Protein AF-A0A6C2UAL3-F1 (afdb_monomer_lite)

Structure (mmCIF, N/CA/C/O backbone):
data_AF-A0A6C2UAL3-F1
#
_entry.id   AF-A0A6C2UAL3-F1
#
loop_
_atom_site.group_PDB
_atom_site.id
_atom_site.type_symbol
_atom_site.label_atom_id
_atom_site.label_alt_id
_atom_site.label_comp_id
_atom_site.label_asym_id
_atom_site.label_entity_id
_atom_site.label_seq_id
_atom_site.pdbx_PDB_ins_code
_atom_site.Cartn_x
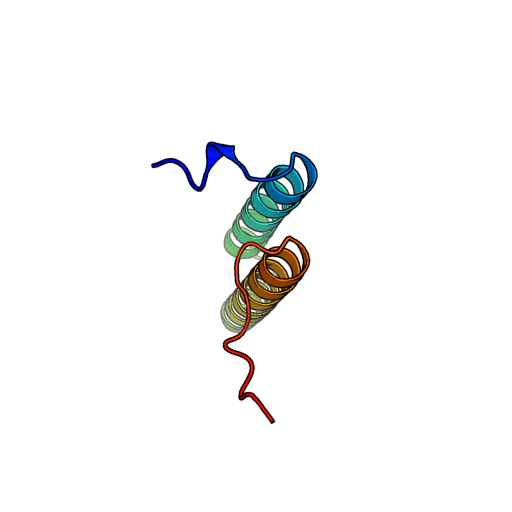_atom_site.Cartn_y
_atom_site.Cartn_z
_atom_site.occupancy
_atom_site.B_iso_or_equiv
_atom_site.auth_seq_id
_atom_site.auth_comp_id
_atom_site.auth_asym_id
_atom_site.auth_atom_id
_atom_site.pdbx_PDB_model_num
ATOM 1 N N . MET A 1 1 ? 20.041 -6.025 -4.703 1.00 44.75 1 MET A N 1
ATOM 2 C CA . MET A 1 1 ? 19.556 -4.630 -4.567 1.00 44.75 1 MET A CA 1
ATOM 3 C C . MET A 1 1 ? 19.247 -3.990 -5.930 1.00 44.75 1 MET A C 1
ATOM 5 O O . MET A 1 1 ? 19.146 -2.777 -6.009 1.00 44.75 1 MET A O 1
ATOM 9 N N . GLU A 1 2 ? 19.018 -4.779 -6.988 1.00 46.53 2 GLU A N 1
ATOM 10 C CA . GLU A 1 2 ? 18.802 -4.259 -8.354 1.00 46.53 2 GLU A CA 1
ATOM 11 C C . GLU A 1 2 ? 17.311 -4.094 -8.710 1.00 46.53 2 GLU A C 1
ATOM 13 O O . GLU A 1 2 ? 16.958 -3.220 -9.494 1.00 46.53 2 GLU A O 1
ATOM 18 N N . ALA A 1 3 ? 16.414 -4.845 -8.057 1.00 55.28 3 ALA A N 1
ATOM 19 C CA . ALA A 1 3 ? 14.970 -4.822 -8.330 1.00 55.28 3 ALA A CA 1
ATOM 20 C C . ALA A 1 3 ? 14.251 -3.523 -7.905 1.00 55.28 3 ALA A C 1
ATOM 22 O O . ALA A 1 3 ? 13.168 -3.226 -8.399 1.00 55.28 3 ALA A O 1
ATOM 23 N N . LEU A 1 4 ? 14.837 -2.731 -6.996 1.00 52.34 4 LEU A N 1
ATOM 24 C CA . LEU A 1 4 ? 14.254 -1.455 -6.553 1.00 52.34 4 LEU A CA 1
ATOM 25 C C . LEU A 1 4 ? 14.539 -0.301 -7.530 1.00 52.34 4 LEU A C 1
ATOM 27 O O . LEU A 1 4 ? 13.785 0.669 -7.564 1.00 52.34 4 LEU A O 1
ATOM 31 N N . GLN A 1 5 ? 15.606 -0.399 -8.331 1.00 53.47 5 GLN A N 1
ATOM 32 C CA . GLN A 1 5 ? 15.997 0.643 -9.290 1.00 53.47 5 GLN A CA 1
ATOM 33 C C . GLN A 1 5 ? 15.319 0.495 -10.657 1.00 53.47 5 GLN A C 1
ATOM 35 O O . GLN A 1 5 ? 15.285 1.453 -11.422 1.00 53.47 5 GLN A O 1
ATOM 40 N N . THR A 1 6 ? 14.744 -0.672 -10.957 1.00 61.06 6 THR A N 1
ATOM 41 C CA . THR A 1 6 ? 14.002 -0.930 -12.205 1.00 61.06 6 THR A CA 1
ATOM 42 C C . THR A 1 6 ? 12.513 -0.600 -12.108 1.00 61.06 6 THR A C 1
ATOM 44 O O . THR A 1 6 ? 11.789 -0.726 -13.094 1.00 61.06 6 THR A O 1
ATOM 47 N N . LEU A 1 7 ? 12.033 -0.176 -10.935 1.00 66.69 7 LEU A N 1
ATOM 48 C CA . LEU A 1 7 ? 10.634 0.195 -10.754 1.00 66.69 7 LEU A CA 1
ATOM 49 C C . LEU A 1 7 ? 10.311 1.446 -11.571 1.00 66.69 7 LEU A C 1
ATOM 51 O O . LEU A 1 7 ? 10.975 2.475 -11.439 1.00 66.69 7 LEU A O 1
ATOM 55 N N . SER A 1 8 ? 9.256 1.371 -12.386 1.00 75.62 8 SER A N 1
ATOM 56 C CA . SER A 1 8 ? 8.806 2.525 -13.164 1.00 75.62 8 SER A CA 1
ATOM 57 C C . SER A 1 8 ? 8.448 3.700 -12.236 1.00 75.62 8 SER A C 1
ATOM 59 O O . SER A 1 8 ? 7.965 3.474 -11.118 1.00 75.62 8 SER A O 1
ATOM 61 N N . PRO A 1 9 ? 8.607 4.961 -12.684 1.00 80.88 9 PRO A N 1
ATOM 62 C CA . PRO A 1 9 ? 8.226 6.135 -11.893 1.00 80.88 9 PRO A CA 1
ATOM 63 C C . PRO A 1 9 ? 6.780 6.074 -11.376 1.00 80.88 9 PRO A C 1
ATOM 65 O O . PRO A 1 9 ? 6.489 6.504 -10.262 1.00 80.88 9 PRO A O 1
ATOM 68 N N . MET A 1 10 ? 5.876 5.469 -12.152 1.00 78.38 10 MET A N 1
ATOM 69 C CA . MET A 1 10 ? 4.478 5.270 -11.769 1.00 78.38 10 MET A CA 1
ATOM 70 C C . MET A 1 10 ? 4.323 4.309 -10.580 1.00 78.38 10 MET A C 1
ATOM 72 O O . MET A 1 10 ? 3.532 4.574 -9.679 1.00 78.38 10 MET A O 1
ATOM 76 N N . THR A 1 11 ? 5.117 3.236 -10.528 1.00 80.38 11 THR A N 1
ATOM 77 C CA . THR A 1 11 ? 5.105 2.275 -9.409 1.00 80.38 11 THR A CA 1
ATOM 78 C C . THR A 1 11 ? 5.563 2.934 -8.108 1.00 80.38 11 THR A C 1
ATOM 80 O O . THR A 1 11 ? 4.962 2.724 -7.054 1.00 80.38 11 THR A O 1
ATOM 83 N N . TRP A 1 12 ? 6.583 3.791 -8.183 1.00 82.25 12 TRP A N 1
ATOM 84 C CA . TRP A 1 12 ? 7.054 4.574 -7.040 1.00 82.25 12 TRP A CA 1
ATOM 85 C C . TRP A 1 12 ? 5.987 5.525 -6.500 1.00 82.25 12 TRP A C 1
ATOM 87 O O . TRP A 1 12 ? 5.790 5.597 -5.287 1.00 82.25 12 TRP A O 1
ATOM 97 N N . ILE A 1 13 ? 5.258 6.210 -7.385 1.00 84.69 13 ILE A N 1
ATOM 98 C CA . ILE A 1 13 ? 4.150 7.089 -6.990 1.00 84.69 13 ILE A CA 1
ATOM 99 C C . ILE A 1 13 ? 3.063 6.286 -6.266 1.00 84.69 13 ILE A C 1
ATOM 101 O O . ILE A 1 13 ? 2.618 6.697 -5.196 1.00 84.69 13 ILE A O 1
ATOM 105 N N . ILE A 1 14 ? 2.677 5.122 -6.799 1.00 84.69 14 ILE A N 1
ATOM 106 C CA . ILE A 1 14 ? 1.664 4.254 -6.179 1.00 84.69 14 ILE A CA 1
ATOM 107 C C . ILE A 1 14 ? 2.111 3.809 -4.780 1.00 84.69 14 ILE A C 1
ATOM 109 O O . ILE A 1 14 ? 1.320 3.882 -3.840 1.00 84.69 14 ILE A O 1
ATOM 113 N N . LEU A 1 15 ? 3.375 3.408 -4.613 1.00 83.94 15 LEU A N 1
ATOM 114 C CA . LEU A 1 15 ? 3.928 3.017 -3.312 1.00 83.94 15 LEU A CA 1
ATOM 115 C C . LEU A 1 15 ? 3.911 4.172 -2.302 1.00 83.94 15 LEU A C 1
ATOM 117 O O . LEU A 1 15 ? 3.455 3.993 -1.173 1.00 83.94 15 LEU A O 1
ATOM 121 N N . ILE A 1 16 ? 4.358 5.364 -2.705 1.00 87.19 16 ILE A N 1
ATOM 122 C CA . ILE A 1 16 ? 4.377 6.551 -1.836 1.00 87.19 16 ILE A CA 1
ATOM 123 C C . ILE A 1 16 ? 2.953 6.933 -1.413 1.00 87.19 16 ILE A C 1
ATOM 125 O O . ILE A 1 16 ? 2.698 7.159 -0.228 1.00 87.19 16 ILE A O 1
ATOM 129 N N . VAL A 1 17 ? 2.009 6.957 -2.358 1.00 86.94 17 VAL A N 1
ATOM 130 C CA . VAL A 1 17 ? 0.597 7.258 -2.079 1.00 86.94 17 VAL A CA 1
ATOM 131 C C . VAL A 1 17 ? -0.011 6.204 -1.154 1.00 86.94 17 VAL A C 1
ATOM 133 O O . VAL A 1 17 ? -0.706 6.554 -0.199 1.00 86.94 17 VAL A O 1
ATOM 136 N N . ALA A 1 18 ? 0.287 4.921 -1.371 1.00 84.06 18 ALA A N 1
ATOM 137 C CA . ALA A 1 18 ? -0.222 3.846 -0.529 1.00 84.06 18 ALA A CA 1
ATOM 138 C C . ALA A 1 18 ? 0.261 3.955 0.926 1.00 84.06 18 ALA A C 1
ATOM 140 O O . ALA A 1 18 ? -0.526 3.763 1.860 1.00 84.06 18 ALA A O 1
ATOM 141 N N . ILE A 1 19 ? 1.529 4.322 1.128 1.00 86.94 19 ILE A N 1
ATOM 142 C CA . ILE A 1 19 ? 2.096 4.580 2.457 1.00 86.94 19 ILE A CA 1
ATOM 143 C C . ILE A 1 19 ? 1.417 5.795 3.100 1.00 86.94 19 ILE A C 1
ATOM 145 O O . ILE A 1 19 ? 0.990 5.715 4.253 1.00 86.94 19 ILE A O 1
ATOM 149 N N . ALA A 1 20 ? 1.251 6.894 2.359 1.00 88.12 20 ALA A N 1
ATOM 150 C CA . ALA A 1 20 ? 0.611 8.106 2.868 1.00 88.12 20 ALA A CA 1
ATOM 151 C C . ALA A 1 20 ? -0.837 7.852 3.328 1.00 88.12 20 ALA A C 1
ATOM 153 O O . ALA A 1 20 ? -1.215 8.260 4.428 1.00 88.12 20 ALA A O 1
ATOM 154 N N . ILE A 1 21 ? -1.628 7.117 2.536 1.00 86.19 21 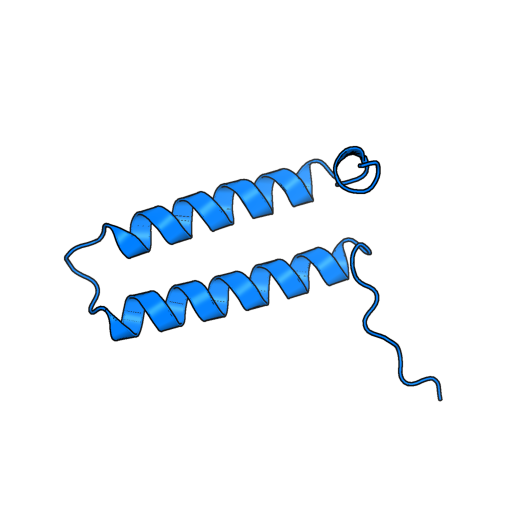ILE A N 1
ATOM 155 C CA . ILE A 1 21 ? -3.005 6.730 2.888 1.00 86.19 21 ILE A CA 1
ATOM 156 C C . ILE A 1 21 ? -3.012 5.835 4.131 1.00 86.19 21 ILE A C 1
ATOM 158 O O . ILE A 1 21 ? -3.804 6.058 5.047 1.00 86.19 21 ILE A O 1
ATOM 162 N N . SER A 1 22 ? -2.109 4.854 4.203 1.00 83.25 22 SER A N 1
ATOM 163 C CA . SER A 1 22 ? -2.021 3.938 5.346 1.00 83.25 22 SER A CA 1
ATOM 164 C C . SER A 1 22 ? -1.716 4.681 6.651 1.00 83.25 22 SER A C 1
ATOM 166 O O . SER A 1 22 ? -2.363 4.435 7.670 1.00 83.25 22 SER A O 1
ATOM 168 N N . ILE A 1 23 ? -0.792 5.647 6.619 1.00 86.69 23 ILE A N 1
ATOM 169 C CA . ILE A 1 23 ? -0.476 6.509 7.766 1.00 86.69 23 ILE A CA 1
ATOM 170 C C . ILE A 1 23 ? -1.689 7.374 8.128 1.00 86.69 23 ILE A C 1
ATOM 172 O O . ILE A 1 23 ? -2.109 7.385 9.285 1.00 86.69 23 ILE A O 1
ATOM 176 N N . ALA A 1 24 ? -2.312 8.045 7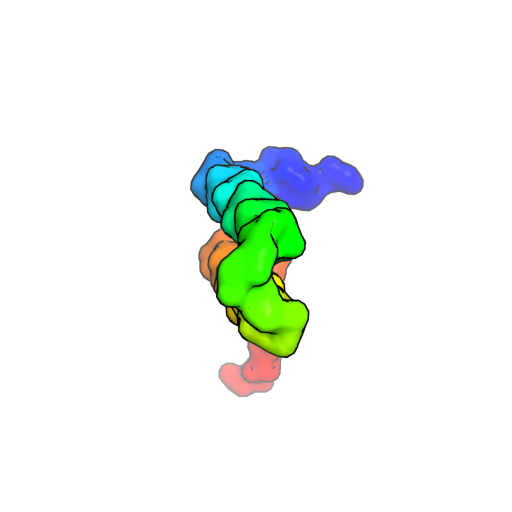.156 1.00 83.88 24 ALA A N 1
ATOM 177 C CA . ALA A 1 24 ? -3.486 8.880 7.405 1.00 83.88 24 ALA A CA 1
ATOM 178 C C . ALA A 1 24 ? -4.621 8.093 8.087 1.00 83.88 24 ALA A C 1
ATOM 180 O O . ALA A 1 24 ? -5.234 8.574 9.041 1.00 83.88 24 ALA A O 1
ATOM 181 N N . VAL A 1 25 ? -4.858 6.851 7.659 1.00 82.69 25 VAL A N 1
ATOM 182 C CA . VAL A 1 25 ? -5.864 5.953 8.244 1.00 82.69 25 VAL A CA 1
ATOM 183 C C . VAL A 1 25 ? -5.483 5.521 9.662 1.00 82.69 25 VAL A C 1
ATOM 185 O O . VAL A 1 25 ? -6.342 5.516 10.546 1.00 82.69 25 VAL A O 1
ATOM 188 N N . LEU A 1 26 ? -4.209 5.205 9.918 1.00 80.69 26 LEU A N 1
ATOM 189 C CA . LEU A 1 26 ? -3.725 4.828 11.251 1.00 80.69 26 LEU A CA 1
ATOM 190 C C . LEU A 1 26 ? -3.892 5.954 12.276 1.00 80.69 26 LEU A C 1
ATOM 192 O O . LEU A 1 26 ? -4.320 5.690 13.403 1.00 80.69 26 LEU A O 1
ATOM 196 N N . PHE A 1 27 ? -3.637 7.201 11.884 1.00 80.62 27 PHE A N 1
ATOM 197 C CA . PHE A 1 27 ? -3.731 8.361 1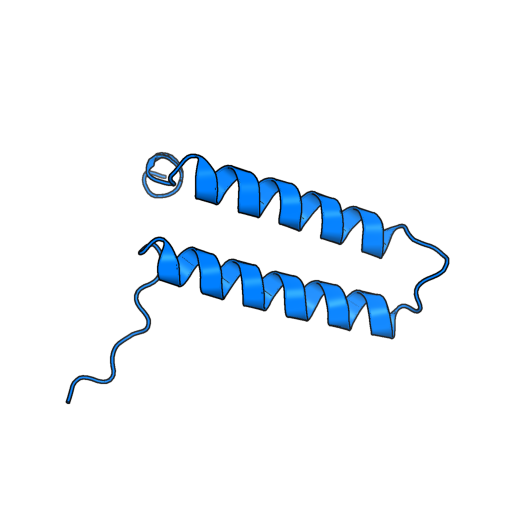2.776 1.00 80.62 27 PHE A CA 1
ATOM 198 C C . PHE A 1 27 ? -5.127 8.990 12.845 1.00 80.62 27 PHE A C 1
ATOM 200 O O . PHE A 1 27 ? -5.405 9.767 13.761 1.00 80.62 27 PHE A O 1
ATOM 207 N N . ASN A 1 28 ? -6.046 8.620 11.950 1.00 79.56 28 ASN A N 1
ATOM 208 C CA . ASN A 1 28 ? -7.411 9.123 12.006 1.00 79.56 28 ASN A CA 1
ATOM 209 C C . ASN A 1 28 ? -8.153 8.559 13.232 1.00 79.56 28 ASN A C 1
ATOM 211 O O . ASN A 1 28 ? -8.400 7.354 13.342 1.00 79.56 28 ASN A O 1
ATOM 215 N N . LYS A 1 29 ? -8.518 9.440 14.169 1.00 73.31 29 LYS A N 1
ATOM 216 C CA . LYS A 1 29 ? -9.277 9.084 15.380 1.00 73.31 29 LYS A CA 1
ATOM 217 C C . LYS A 1 29 ? -10.750 8.764 15.095 1.00 73.31 29 LYS A C 1
ATOM 219 O O . LYS A 1 29 ? -11.384 8.124 15.924 1.00 73.31 29 LYS A O 1
ATOM 224 N N . ALA A 1 30 ? -11.280 9.164 13.937 1.00 74.38 30 ALA A N 1
ATOM 225 C CA . ALA A 1 30 ? -12.665 8.894 13.547 1.00 74.38 30 ALA A CA 1
ATOM 226 C C . ALA A 1 30 ? -12.895 7.438 13.103 1.00 74.38 30 ALA A C 1
ATOM 228 O O . ALA A 1 30 ? -14.021 6.947 13.120 1.00 74.38 30 ALA A O 1
ATOM 229 N N . ILE A 1 31 ? -11.833 6.733 12.705 1.00 76.00 31 ILE A N 1
ATOM 230 C CA . ILE A 1 31 ? -11.920 5.385 12.140 1.00 76.00 31 ILE A CA 1
ATOM 231 C C . ILE A 1 31 ? -11.708 4.357 13.259 1.00 76.00 31 ILE A C 1
ATOM 233 O O . ILE A 1 31 ? -10.696 4.383 13.960 1.00 76.00 31 ILE A O 1
ATOM 237 N N . LYS A 1 32 ? -12.648 3.420 13.430 1.00 81.62 32 LYS A N 1
ATOM 238 C CA . LYS A 1 32 ? -12.499 2.307 14.386 1.00 81.62 32 LYS A CA 1
ATOM 239 C C . LYS A 1 32 ? -11.329 1.408 13.975 1.00 81.62 32 LYS A C 1
ATOM 241 O O . LYS A 1 32 ? -11.106 1.199 12.786 1.00 81.62 32 LYS A O 1
ATOM 246 N N . ALA A 1 33 ? -10.615 0.827 14.942 1.00 78.56 33 ALA A N 1
ATOM 247 C CA . ALA A 1 33 ? -9.431 -0.006 14.683 1.00 78.56 33 ALA A CA 1
ATOM 248 C C . ALA A 1 33 ? -9.688 -1.129 13.658 1.00 78.56 33 ALA A C 1
ATOM 250 O O . ALA A 1 33 ? -8.884 -1.341 12.754 1.00 78.56 33 ALA A O 1
ATOM 251 N N . THR A 1 34 ? -10.856 -1.771 13.729 1.00 77.19 34 THR A N 1
ATOM 252 C CA . THR A 1 34 ? -11.301 -2.803 12.781 1.00 77.19 34 THR A CA 1
ATOM 253 C C . THR A 1 34 ? -11.367 -2.289 11.341 1.00 77.19 34 THR A C 1
ATOM 255 O O . THR A 1 34 ? -10.984 -2.981 10.404 1.00 77.19 34 THR A O 1
ATOM 258 N N . MET A 1 35 ? -11.812 -1.045 11.163 1.00 81.19 35 MET A N 1
ATOM 259 C CA . MET A 1 35 ? -11.947 -0.412 9.854 1.00 81.19 35 MET A CA 1
ATOM 260 C C . MET A 1 35 ? -10.580 0.045 9.315 1.00 81.19 35 MET A C 1
ATOM 262 O O . MET A 1 35 ? -10.342 -0.038 8.116 1.00 81.19 35 MET A O 1
ATOM 266 N N . LYS A 1 36 ? -9.638 0.424 10.195 1.00 80.25 36 LYS A N 1
ATOM 267 C CA . LYS A 1 36 ? -8.238 0.698 9.816 1.00 80.25 36 LYS A CA 1
ATOM 268 C C . LYS A 1 36 ? -7.558 -0.544 9.246 1.00 80.25 36 LYS A C 1
ATOM 270 O O . LYS A 1 36 ? -6.939 -0.471 8.191 1.00 80.25 36 LYS A O 1
ATOM 275 N N . LEU A 1 37 ? -7.715 -1.681 9.925 1.00 80.31 37 LEU A N 1
ATOM 276 C CA . LEU A 1 37 ? -7.182 -2.975 9.490 1.00 80.31 37 LEU A CA 1
ATOM 277 C C . LEU A 1 37 ? -7.732 -3.385 8.120 1.00 80.31 37 LEU A C 1
ATOM 279 O O . LEU A 1 37 ? -6.958 -3.779 7.253 1.00 80.31 37 LEU A O 1
ATOM 283 N N . ALA A 1 38 ? -9.041 -3.227 7.900 1.00 81.50 38 ALA A N 1
ATOM 284 C CA . ALA A 1 38 ? -9.664 -3.512 6.609 1.00 81.50 38 ALA A CA 1
ATOM 285 C C . 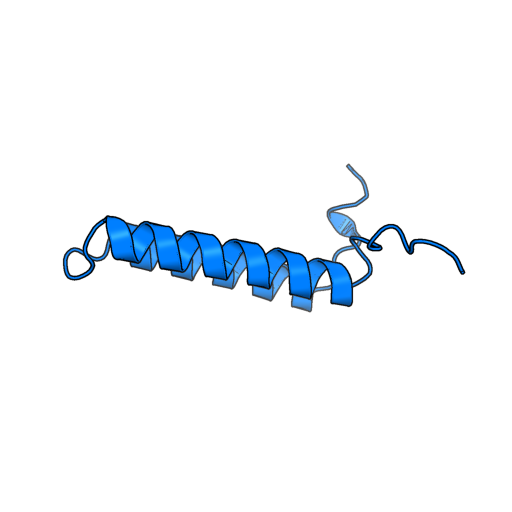ALA A 1 38 ? -9.100 -2.628 5.484 1.00 81.50 38 ALA A C 1
ATOM 287 O O . ALA A 1 38 ? -8.771 -3.132 4.414 1.00 81.50 38 ALA A O 1
ATOM 288 N N . VAL A 1 39 ? -8.923 -1.327 5.732 1.00 84.88 39 VAL A N 1
ATOM 289 C CA . VAL A 1 39 ? -8.348 -0.412 4.735 1.00 84.88 39 VAL A CA 1
ATOM 290 C C . VAL A 1 39 ? -6.891 -0.759 4.432 1.00 84.88 39 VAL A C 1
ATOM 292 O O . VAL A 1 39 ? -6.524 -0.814 3.264 1.00 84.88 39 VAL A O 1
ATOM 295 N N . ILE A 1 40 ? -6.073 -1.056 5.444 1.00 84.81 40 ILE A N 1
ATOM 296 C CA . ILE A 1 40 ? -4.678 -1.475 5.234 1.00 84.81 40 ILE A CA 1
ATOM 297 C C . ILE A 1 40 ? -4.618 -2.781 4.431 1.00 84.81 40 ILE A C 1
ATOM 299 O O . ILE A 1 40 ? -3.814 -2.889 3.508 1.00 84.81 40 ILE A O 1
ATOM 303 N N . ALA A 1 41 ? -5.489 -3.749 4.728 1.00 85.25 41 ALA A N 1
ATOM 304 C CA . ALA A 1 41 ? -5.560 -5.008 3.989 1.00 85.25 41 ALA A CA 1
ATOM 305 C C . ALA A 1 41 ? -5.939 -4.791 2.513 1.00 85.25 41 ALA A C 1
ATOM 307 O O . ALA A 1 41 ? -5.282 -5.329 1.623 1.00 85.25 41 ALA A O 1
ATOM 308 N N . VAL A 1 42 ? -6.949 -3.959 2.240 1.00 88.38 42 VAL A N 1
ATOM 309 C CA . VAL A 1 42 ? -7.349 -3.604 0.868 1.00 88.38 42 VAL A CA 1
ATOM 310 C C . VAL A 1 42 ? -6.230 -2.850 0.145 1.00 88.38 42 VAL A C 1
ATOM 312 O O . VAL A 1 42 ? -5.937 -3.153 -1.009 1.00 88.38 42 VAL A O 1
ATOM 315 N N . MET A 1 43 ? -5.556 -1.918 0.822 1.00 85.31 43 MET A N 1
ATOM 316 C CA . MET A 1 43 ? -4.415 -1.192 0.260 1.00 85.31 43 MET A CA 1
ATOM 317 C C . MET A 1 43 ? -3.257 -2.127 -0.091 1.00 85.31 43 MET A C 1
ATOM 319 O O . MET A 1 43 ? -2.685 -1.996 -1.169 1.00 85.31 43 MET A O 1
ATOM 323 N N . ALA A 1 44 ? -2.940 -3.101 0.764 1.00 83.19 44 ALA A N 1
ATOM 324 C CA . ALA A 1 44 ? -1.911 -4.097 0.479 1.00 83.19 44 ALA A CA 1
ATOM 325 C C . ALA A 1 44 ? -2.271 -4.959 -0.744 1.00 83.19 44 ALA A C 1
ATOM 327 O O . ALA A 1 44 ? -1.426 -5.162 -1.615 1.00 83.19 44 ALA A O 1
ATOM 328 N N . LEU A 1 45 ? -3.528 -5.405 -0.855 1.00 86.06 45 LEU A N 1
ATOM 329 C CA . LEU A 1 45 ? -4.014 -6.150 -2.023 1.00 86.06 45 LEU A CA 1
ATOM 330 C C . LEU A 1 45 ? -3.921 -5.328 -3.312 1.00 86.06 45 LEU A C 1
ATOM 332 O O . LEU A 1 45 ? -3.471 -5.841 -4.333 1.00 86.06 45 LEU A O 1
ATOM 336 N N . LEU A 1 46 ? -4.297 -4.048 -3.261 1.00 84.62 46 LEU A N 1
ATOM 337 C CA . LEU A 1 46 ? -4.186 -3.147 -4.407 1.00 84.62 46 LEU A CA 1
ATOM 338 C C . LEU A 1 46 ? -2.730 -2.936 -4.815 1.00 84.62 46 LEU A C 1
ATOM 340 O O . LEU A 1 46 ? -2.418 -3.022 -5.998 1.00 84.62 46 LEU A O 1
ATOM 344 N N . VAL A 1 47 ? -1.829 -2.713 -3.856 1.00 84.50 47 VAL A N 1
ATOM 345 C CA . VAL A 1 47 ? -0.392 -2.601 -4.134 1.00 84.50 47 VAL A CA 1
ATOM 346 C C . VAL A 1 47 ? 0.116 -3.870 -4.817 1.00 84.50 47 VAL A C 1
ATOM 348 O O . VAL A 1 47 ? 0.762 -3.767 -5.852 1.00 84.50 47 VAL A O 1
ATOM 351 N N . ILE A 1 48 ? -0.224 -5.060 -4.313 1.00 84.38 48 ILE A N 1
ATOM 352 C CA . ILE A 1 48 ? 0.164 -6.333 -4.943 1.00 84.38 48 ILE A CA 1
ATOM 353 C C . ILE A 1 48 ? -0.379 -6.428 -6.374 1.00 84.38 48 ILE A C 1
ATOM 355 O O . ILE A 1 48 ? 0.374 -6.760 -7.286 1.00 84.38 48 ILE A O 1
ATOM 359 N N . TYR A 1 49 ? -1.652 -6.096 -6.591 1.00 82.06 49 TYR A N 1
ATOM 360 C CA . TYR A 1 49 ? -2.272 -6.101 -7.916 1.00 82.06 49 TYR A CA 1
ATOM 361 C C . TYR A 1 49 ? -1.565 -5.151 -8.897 1.00 82.06 49 TYR A C 1
ATOM 363 O O . TYR A 1 49 ? -1.264 -5.534 -10.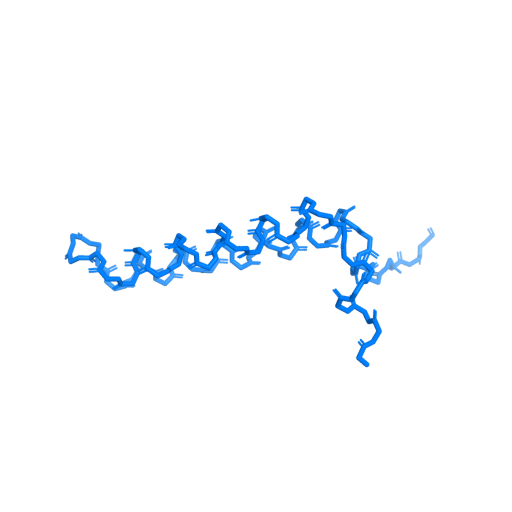028 1.00 82.06 49 TYR A O 1
ATOM 371 N N . PHE A 1 50 ? -1.225 -3.934 -8.465 1.00 79.00 50 PHE A N 1
ATOM 372 C CA . PHE A 1 50 ? -0.477 -2.986 -9.295 1.00 79.00 50 PHE A CA 1
ATOM 373 C C . PHE A 1 50 ? 0.963 -3.437 -9.547 1.00 79.00 50 PHE A C 1
ATOM 375 O O . PHE A 1 50 ? 1.467 -3.260 -10.652 1.00 79.00 50 PHE A O 1
ATOM 382 N N . LEU A 1 51 ? 1.620 -4.057 -8.564 1.00 78.81 51 LEU A N 1
ATOM 383 C CA . LEU A 1 51 ? 2.958 -4.622 -8.742 1.00 78.81 51 LEU A CA 1
ATOM 384 C C . LEU A 1 51 ? 2.949 -5.815 -9.716 1.00 78.81 51 LEU A C 1
ATOM 386 O O . LEU A 1 51 ? 3.895 -5.973 -10.487 1.00 78.81 51 LEU A O 1
ATOM 390 N N . GLN A 1 52 ? 1.876 -6.615 -9.738 1.00 78.12 52 GLN A N 1
ATOM 391 C CA . GLN A 1 52 ? 1.662 -7.651 -10.754 1.00 78.12 52 GLN A CA 1
ATOM 392 C C . GLN A 1 52 ? 1.464 -7.043 -12.148 1.00 78.12 52 GLN A C 1
ATOM 394 O O . GLN A 1 52 ? 2.123 -7.471 -13.093 1.00 78.12 52 GLN A O 1
ATOM 399 N N . GLN A 1 53 ? 0.625 -6.007 -12.284 1.00 73.25 53 GLN A N 1
ATOM 400 C CA . GLN A 1 53 ? 0.458 -5.296 -13.561 1.00 73.25 53 GLN A CA 1
ATOM 401 C C . GLN A 1 53 ? 1.758 -4.648 -14.053 1.00 73.25 53 GLN A C 1
ATOM 403 O O . GLN A 1 53 ? 2.021 -4.621 -15.251 1.00 73.25 53 GLN A O 1
ATOM 408 N N . ALA A 1 54 ? 2.587 -4.153 -13.134 1.00 69.94 54 ALA A N 1
ATOM 409 C CA . ALA A 1 54 ? 3.899 -3.597 -13.443 1.00 69.94 54 ALA A CA 1
ATOM 410 C C . ALA A 1 54 ? 4.938 -4.667 -13.842 1.00 69.94 54 ALA A C 1
ATOM 412 O O . ALA A 1 54 ? 6.078 -4.318 -14.141 1.00 69.94 54 ALA A O 1
ATOM 413 N N . GLY A 1 55 ? 4.574 -5.956 -13.843 1.00 69.12 55 GLY A N 1
ATOM 414 C CA . GLY A 1 55 ? 5.450 -7.064 -14.233 1.00 69.12 55 GLY A CA 1
ATOM 415 C C . GLY A 1 55 ? 6.492 -7.449 -13.180 1.00 69.12 55 GLY A C 1
ATOM 416 O O . GLY A 1 55 ? 7.392 -8.229 -13.475 1.00 69.12 55 GLY A O 1
ATOM 417 N N . LEU A 1 56 ? 6.380 -6.923 -11.957 1.00 68.06 56 LEU A N 1
ATOM 418 C CA . LEU A 1 56 ? 7.346 -7.143 -10.869 1.00 68.06 56 LEU A CA 1
ATOM 419 C C . LEU A 1 56 ? 7.076 -8.431 -10.098 1.00 68.06 56 LEU A C 1
ATOM 421 O O . LEU A 1 56 ? 7.977 -8.998 -9.488 1.00 68.06 56 LEU A O 1
ATOM 425 N N . PHE A 1 57 ? 5.831 -8.895 -10.150 1.00 64.25 57 PHE A N 1
ATOM 426 C CA . PHE A 1 57 ? 5.424 -10.212 -9.698 1.00 64.25 57 PHE A CA 1
ATOM 427 C C . PHE A 1 57 ? 4.659 -10.867 -10.838 1.00 64.25 57 PHE A C 1
ATOM 429 O O . PHE A 1 57 ? 3.531 -10.481 -11.134 1.00 64.25 57 PHE A O 1
ATOM 436 N N . GLN A 1 58 ? 5.253 -11.868 -11.480 1.00 60.81 58 GLN A N 1
ATOM 437 C CA . GLN A 1 58 ? 4.452 -12.793 -12.267 1.00 60.81 58 GLN A CA 1
ATOM 438 C C . GLN A 1 58 ? 3.706 -13.684 -11.273 1.00 60.81 58 GLN A C 1
ATOM 440 O O . GLN A 1 58 ? 4.360 -14.341 -10.456 1.00 60.81 58 GLN A O 1
ATOM 445 N N . PRO A 1 59 ? 2.358 -13.712 -11.278 1.00 61.31 59 PRO A N 1
ATOM 446 C CA . PRO A 1 59 ? 1.677 -14.834 -10.656 1.00 61.31 59 PRO A CA 1
ATOM 447 C C . PRO A 1 59 ? 2.258 -16.084 -11.314 1.00 61.31 59 PRO A C 1
ATOM 449 O O . PRO A 1 59 ? 2.382 -16.107 -12.539 1.00 61.31 59 PRO A O 1
ATOM 452 N N . ALA A 1 60 ? 2.683 -17.072 -10.521 1.00 55.53 60 ALA A N 1
ATOM 453 C CA . ALA A 1 60 ? 3.058 -18.369 -11.060 1.00 55.53 60 ALA A CA 1
ATOM 454 C C . ALA A 1 60 ? 1.845 -18.859 -11.848 1.00 55.53 60 ALA A C 1
ATOM 456 O O . ALA A 1 60 ? 0.844 -19.282 -11.270 1.00 55.53 60 ALA A O 1
ATOM 457 N N . THR A 1 61 ? 1.888 -18.680 -13.163 1.00 57.31 61 THR A N 1
ATOM 458 C CA . THR A 1 61 ? 0.891 -19.214 -14.059 1.00 57.31 61 THR A CA 1
ATOM 459 C C . THR A 1 61 ? 0.948 -20.708 -13.810 1.00 57.31 61 THR A C 1
ATOM 461 O O . THR A 1 61 ? 1.967 -21.360 -14.034 1.00 57.31 61 THR A O 1
ATOM 464 N N . THR A 1 62 ? -0.126 -21.259 -13.251 1.00 55.22 62 THR A N 1
ATOM 465 C CA . THR A 1 62 ? -0.424 -22.670 -13.437 1.00 55.22 62 THR A CA 1
ATOM 466 C C . THR A 1 62 ? -0.526 -22.833 -14.946 1.00 55.22 62 THR A C 1
ATOM 468 O O . THR A 1 62 ? -1.521 -22.438 -15.547 1.00 55.22 62 THR A O 1
ATOM 471 N N . GLY A 1 63 ? 0.583 -23.245 -15.559 1.00 47.00 63 GLY A N 1
ATOM 472 C CA . GLY A 1 63 ? 0.649 -23.528 -16.976 1.00 47.00 63 GLY A CA 1
ATOM 473 C C . GLY A 1 63 ? -0.369 -24.611 -17.287 1.00 47.00 63 GLY A C 1
ATOM 474 O O . GLY A 1 63 ? -0.298 -25.695 -16.714 1.00 47.00 63 GLY A O 1
ATOM 475 N N . ASN A 1 64 ? -1.307 -24.274 -18.163 1.00 41.88 64 ASN A N 1
ATOM 476 C CA . ASN A 1 64 ? -1.993 -25.204 -19.045 1.00 41.88 64 ASN A CA 1
ATOM 477 C C . ASN A 1 64 ? -1.759 -24.690 -20.460 1.00 41.88 64 ASN A C 1
ATOM 479 O O . ASN A 1 64 ? -2.017 -23.482 -20.674 1.00 41.88 64 ASN A O 1
#

Radius of gyration: 14.62 Å; chains: 1; bounding box: 32×34×34 Å

pLDDT: mean 75.08, std 12.44, range [41.88, 88.38]

Sequence (64 aa):
MEALQTLSPMTWIILIVAIAISIAVLFNKAIKATMKLAVIAVMALLVIYFLQQAGLFQPATTGN

Foldseek 3Di:
DVLVVPQDPVLVVLVVVLVVVLVVLVPDPVADPVRSVVSNVVSVVVNVVVCCVSVVDPDPPPDD

Organism: Pontiella desulfatans (NCBI:txid2750659)

Secondary structure (DSSP, 8-state):
--TTTSS-HHHHHHHHHHHHHHHHHHH-TTS-HHHHHHHHHHHHHHHHHHHHHTTSS-------